Protein 2I4R (pdb70)

Foldseek 3Di:
DEEEEEEACVVCVVCVVPDDRYQHDDDLVSLQVVLVVLVVDDHYQEYEAPVNLVSYDVVSSCVCVPCVGRNYYHDD/DAEEEEEEAPVVCVVVCVPNPRYQHDDDLVSLQVVLVVVVVDDHYQEYEALPNLVSYDPVSNVVCVVVPPNNYYHDD

Nearest PDB structures (foldseek):
  2i4r-assembly1_B  TM=9.986E-01  e=1.005E-12  Archaeoglobus fulgidus
  8gxx-assembly1_H  TM=7.216E-01  e=2.179E-03  Thermus thermophilus HB8
  5knb-assembly1_H  TM=7.539E-01  e=7.221E-03  Enterococcus hirae ATCC 9790
  5y5y-assembly1_H  TM=6.756E-01  e=2.922E-02  Thermus thermophilus HB8
  7vai-assembly1_H  TM=6.807E-01  e=9.681E-02  Thermus thermophilus HB8

B-factor: mean 73.06, std 13.47, range [42.85, 99.0]

InterPro domains:
  IPR008218 ATPase, V1 complex, subunit F [PF01990] (5-93)
  IPR022944 ATPase, V1 complex, subunit F, bacterial/archaeal [MF_00312] (2-100)
  IPR036906 ATPase, V1 complex, subunit F superfamily [G3DSA:3.40.50.10580] (1-94)
  IPR036906 ATPase, V1 complex, subunit F superfamily [SSF159468] (4-100)

Structure (mmCIF, N/CA/C/O backbone):
data_2I4R
#
_entry.id   2I4R
#
_cell.length_a   47.398
_cell.length_b   77.827
_cell.length_c   117.786
_cell.angle_alpha   90.00
_cell.angle_beta   90.00
_cell.angle_gamma   90.00
#
_symmetry.space_group_name_H-M   'I 2 2 2'
#
loop_
_entity.id
_entity.type
_entity.pdbx_description
1 polymer 'V-type ATP synthase subunit F'
2 water water
#
loop_
_atom_site.group_PDB
_atom_site.id
_atom_site.type_symbol
_atom_site.label_atom_id
_atom_site.label_alt_id
_atom_site.label_comp_id
_atom_site.label_asym_id
_atom_site.l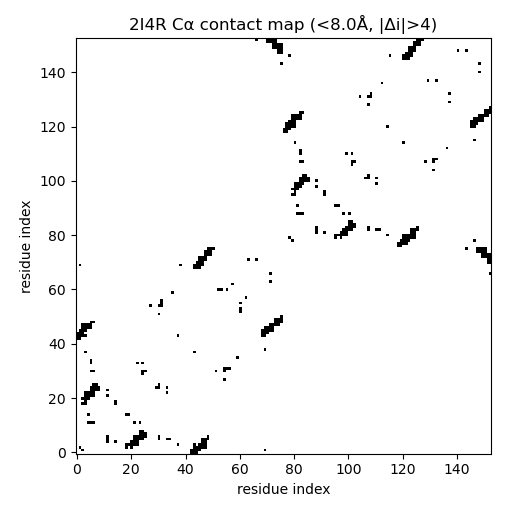abel_entity_id
_atom_site.label_seq_id
_atom_site.pdbx_PDB_ins_code
_atom_site.Cartn_x
_atom_site.Cartn_y
_atom_site.Cartn_z
_atom_site.occupancy
_atom_site.B_iso_or_equiv
_atom_site.auth_seq_id
_atom_site.auth_comp_id
_atom_site.auth_asym_id
_atom_site.auth_atom_id
_atom_site.pdbx_PDB_model_num
ATOM 1 N N . SER A 1 9 ? -16.292 65.620 59.142 1.00 71.77 -2 SER A N 1
ATOM 2 C CA . SER A 1 9 ? -15.650 66.724 59.924 1.00 71.41 -2 SER A CA 1
ATOM 3 C C . SER A 1 9 ? -14.863 66.207 61.121 1.00 70.56 -2 SER A C 1
ATOM 4 O O . SER A 1 9 ? -15.407 65.569 62.025 1.00 69.60 -2 SER A O 1
ATOM 7 N N . HIS A 1 10 ? -13.571 66.494 61.114 1.00 70.51 -1 HIS A N 1
ATOM 8 C CA . HIS A 1 10 ? -12.697 66.065 62.185 1.00 70.68 -1 HIS A CA 1
ATOM 9 C C . HIS A 1 10 ? -11.977 67.274 62.731 1.00 70.53 -1 HIS A C 1
ATOM 10 O O . HIS A 1 10 ? -10.821 67.535 62.397 1.00 70.97 -1 HIS A O 1
ATOM 25 N N . LEU A 1 12 ? -10.304 69.835 65.502 1.00 63.71 4 LEU A N 1
ATOM 26 C CA . LEU A 1 12 ? -9.280 69.693 66.527 1.00 59.77 4 LEU A CA 1
ATOM 27 C C . LEU A 1 12 ? -9.811 70.525 67.679 1.00 58.05 4 LEU A C 1
ATOM 28 O O . LEU A 1 12 ? -10.192 71.687 67.502 1.00 56.80 4 LEU A O 1
ATOM 33 N N . ALA A 1 13 ? -9.883 69.915 68.852 1.00 56.50 5 ALA A N 1
ATOM 34 C CA . ALA A 1 13 ? -10.358 70.625 70.019 1.00 55.49 5 ALA A CA 1
ATOM 35 C C . ALA A 1 13 ? -9.218 70.574 71.016 1.00 54.87 5 ALA A C 1
ATOM 36 O O . ALA A 1 13 ? -8.424 69.631 71.012 1.00 54.00 5 ALA A O 1
ATOM 38 N N . VAL A 1 14 ? -9.107 71.606 71.840 1.00 55.05 6 VAL A N 1
ATOM 39 C CA . VAL A 1 14 ? -8.061 71.638 72.850 1.00 55.11 6 VAL A CA 1
ATOM 40 C C . VAL A 1 14 ? -8.723 71.921 74.184 1.00 55.90 6 VAL A C 1
ATOM 41 O O . VAL A 1 14 ? -9.632 72.744 74.275 1.00 56.19 6 VAL A O 1
ATOM 45 N N . VAL A 1 15 ? -8.261 71.218 75.209 1.00 58.17 7 VAL A N 1
ATOM 46 C CA . VAL A 1 15 ? -8.801 71.331 76.551 1.00 60.04 7 VAL A CA 1
ATOM 47 C C . VAL A 1 15 ? -7.696 71.757 77.493 1.00 61.54 7 VAL A C 1
ATOM 48 O O . VAL A 1 15 ? -6.649 71.114 77.545 1.00 63.92 7 VAL A O 1
ATOM 52 N N . GLY A 1 16 ? -7.919 72.835 78.237 1.00 63.07 8 GLY A N 1
ATOM 53 C CA . GLY A 1 16 ? -6.905 73.281 79.175 1.00 64.35 8 GLY A CA 1
ATOM 54 C C . GLY A 1 16 ? -7.141 74.674 79.704 1.00 65.84 8 GLY A C 1
ATOM 55 O O . GLY A 1 16 ? -8.047 75.368 79.247 1.00 64.82 8 GLY A O 1
ATOM 56 N N . ASP A 1 17 ? -6.324 75.072 80.675 1.00 68.25 9 ASP A N 1
ATOM 57 C CA . ASP A 1 17 ? -6.404 76.399 81.283 1.00 71.12 9 ASP A CA 1
ATOM 58 C C . ASP A 1 17 ? -6.040 77.432 80.222 1.00 70.91 9 ASP A C 1
ATOM 59 O O . ASP A 1 17 ? -5.293 77.130 79.295 1.00 70.22 9 ASP A O 1
ATOM 64 N N . PRO A 1 18 ? -6.546 78.670 80.359 1.00 71.96 10 PRO A N 1
ATOM 65 C CA . PRO A 1 18 ? -6.299 79.775 79.417 1.00 71.75 10 PRO A CA 1
ATOM 66 C C . PRO A 1 18 ? -4.839 80.012 79.015 1.00 70.56 10 PRO A C 1
ATOM 67 O O . PRO A 1 18 ? -4.565 80.470 77.906 1.00 68.60 10 PRO A O 1
ATOM 71 N N . ASP A 1 19 ? -3.911 79.705 79.913 1.00 70.45 11 ASP A N 1
ATOM 72 C CA . ASP A 1 19 ? -2.498 79.884 79.615 1.00 70.69 11 ASP A CA 1
ATOM 73 C C . ASP A 1 19 ? -2.047 78.807 78.648 1.00 69.25 11 ASP A C 1
ATOM 74 O O . ASP A 1 19 ? -1.265 79.066 77.735 1.00 69.26 11 ASP A O 1
ATOM 79 N N . PHE A 1 20 ? -2.543 77.591 78.853 1.00 67.02 12 PHE A N 1
ATOM 80 C CA . PHE A 1 20 ? -2.204 76.478 77.979 1.00 63.67 12 PHE A CA 1
ATOM 81 C C . PHE A 1 20 ? -2.885 76.607 76.626 1.00 62.39 12 PHE A C 1
ATOM 82 O O . PHE A 1 20 ? -2.312 76.264 75.601 1.00 63.16 12 PHE A O 1
ATOM 90 N N . THR A 1 21 ? -4.105 77.122 76.629 1.00 60.89 13 THR A N 1
ATOM 91 C CA . THR A 1 21 ? -4.873 77.244 75.408 1.00 60.72 13 THR A CA 1
ATOM 92 C C . THR A 1 21 ? -4.677 78.524 74.611 1.00 60.75 13 THR A C 1
ATOM 93 O O . THR A 1 21 ? -5.293 78.688 73.554 1.00 62.57 13 THR A O 1
ATOM 97 N N . ILE A 1 22 ? -3.820 79.422 75.089 1.00 60.69 14 ILE A N 1
ATOM 98 C CA . ILE A 1 22 ? -3.595 80.693 74.389 1.00 59.91 14 ILE A CA 1
ATOM 99 C C . ILE A 1 22 ? -2.728 80.562 73.135 1.00 58.59 14 ILE A C 1
ATOM 100 O O . ILE A 1 22 ? -3.018 81.176 72.113 1.00 56.46 14 ILE A O 1
ATOM 105 N N . GLY A 1 23 ? -1.664 79.765 73.215 1.00 59.46 15 GLY A N 1
ATOM 106 C CA . GLY A 1 23 ? -0.796 79.580 72.065 1.00 59.29 15 GLY A CA 1
ATOM 107 C C . GLY A 1 23 ? -1.525 78.915 70.907 1.00 60.26 15 GLY A C 1
ATOM 108 O O . GLY A 1 23 ? -1.088 79.004 69.754 1.00 59.55 15 GLY A O 1
ATOM 109 N N . PHE A 1 24 ? -2.638 78.251 71.218 1.00 59.53 16 PHE A N 1
ATOM 110 C CA . PHE A 1 24 ? -3.433 77.557 70.215 1.00 59.59 16 PHE A CA 1
ATOM 111 C C . PHE A 1 24 ? -4.410 78.496 69.537 1.00 60.22 16 PHE A C 1
ATOM 112 O O . PHE A 1 24 ? -4.626 78.419 68.327 1.00 58.69 16 PHE A O 1
ATOM 128 N N . LEU A 1 26 ? -3.999 81.679 69.269 1.00 57.78 18 LEU A N 1
ATOM 129 C CA . LEU A 1 26 ? -3.205 82.606 68.486 1.00 57.29 18 LEU A CA 1
ATOM 130 C C . LEU A 1 26 ? -2.803 81.952 67.183 1.00 56.31 18 LEU A C 1
ATOM 131 O O . LEU A 1 26 ? -2.619 82.634 66.170 1.00 56.00 18 LEU A O 1
ATOM 136 N N . ALA A 1 27 ? -2.685 80.626 67.209 1.00 55.55 19 ALA A N 1
ATOM 137 C CA . ALA A 1 27 ? -2.312 79.877 66.012 1.00 55.44 19 ALA A CA 1
ATOM 138 C C . ALA A 1 27 ? -3.518 79.504 65.155 1.00 54.92 19 ALA A C 1
ATOM 139 O O . ALA A 1 27 ? -3.410 78.661 64.273 1.00 53.08 19 ALA A O 1
ATOM 141 N N . GLY A 1 28 ? -4.665 80.121 65.431 1.00 55.71 20 GLY A N 1
ATOM 142 C CA . GLY A 1 28 ? -5.860 79.858 64.646 1.00 56.10 20 GLY A CA 1
ATOM 143 C C . GLY A 1 28 ? -6.880 78.882 65.205 1.00 56.96 20 GLY A C 1
ATOM 144 O O . GLY A 1 28 ? -8.059 78.937 64.842 1.00 57.19 20 GLY A O 1
ATOM 145 N N . ILE A 1 29 ? -6.443 77.984 66.081 1.00 57.56 21 ILE A N 1
ATOM 146 C CA . ILE A 1 29 ? -7.350 76.999 66.666 1.00 58.49 21 ILE A CA 1
ATOM 147 C C . ILE A 1 29 ? -8.424 77.703 67.499 1.00 59.55 21 ILE A C 1
ATOM 148 O O . ILE A 1 29 ? -8.113 78.519 68.368 1.00 61.88 21 ILE A O 1
ATOM 153 N N . SER A 1 30 ? -9.689 77.398 67.236 1.00 58.45 22 SER A N 1
ATOM 154 C CA . SER A 1 30 ? -10.754 78.071 67.961 1.00 58.58 22 SER A CA 1
ATOM 155 C C . SER A 1 30 ? -11.784 77.162 68.574 1.00 58.73 22 SER A C 1
ATOM 156 O O . SER A 1 30 ? -12.900 77.585 68.846 1.00 57.96 22 SER A O 1
ATOM 159 N N . ASP A 1 31 ? -11.407 75.911 68.785 1.00 60.70 23 ASP A N 1
ATOM 160 C CA . ASP A 1 31 ? -12.304 74.946 69.393 1.00 62.50 23 ASP A CA 1
ATOM 161 C C . ASP A 1 31 ? -11.719 74.625 70.754 1.00 63.33 23 ASP A C 1
ATOM 162 O O . ASP A 1 31 ? -11.324 73.486 71.034 1.00 63.10 23 ASP A O 1
ATOM 167 N N . ILE A 1 32 ? -11.663 75.648 71.599 1.00 65.07 24 ILE A N 1
ATOM 168 C CA . ILE A 1 32 ? -11.090 75.510 72.933 1.00 65.79 24 ILE A CA 1
ATOM 169 C C . ILE A 1 32 ? -12.094 75.302 74.056 1.00 66.70 24 ILE A C 1
ATOM 170 O O . ILE A 1 32 ? -13.203 75.841 74.032 1.00 69.33 24 ILE A O 1
ATOM 175 N N . TYR A 1 33 ? -11.691 74.497 75.031 1.00 65.62 25 TYR A N 1
ATOM 176 C CA . TYR A 1 33 ? -12.497 74.226 76.205 1.00 64.93 25 TYR A CA 1
ATOM 177 C C . TYR A 1 33 ? -11.639 74.752 77.336 1.00 66.16 25 TYR A C 1
ATOM 178 O O . TYR A 1 33 ? -10.712 74.063 77.763 1.00 64.22 25 TYR A O 1
ATOM 187 N N . GLU A 1 34 ? -11.923 75.975 77.797 1.00 69.79 26 GLU A N 1
ATOM 188 C CA . GLU A 1 34 ? -11.156 76.587 78.890 1.00 72.57 26 GLU A CA 1
ATOM 189 C C . GLU A 1 34 ? -11.589 76.005 80.215 1.00 72.52 26 GLU A C 1
ATOM 190 O O . GLU A 1 34 ? -12.671 76.288 80.720 1.00 71.81 26 GLU A O 1
ATOM 196 N N . VAL A 1 35 ? -10.713 75.186 80.774 1.00 73.82 27 VAL A N 1
ATOM 197 C CA . VAL A 1 35 ? -10.997 74.506 82.013 1.00 76.34 27 VAL A CA 1
ATOM 198 C C . VAL A 1 35 ? -9.945 74.774 83.080 1.00 77.57 27 VAL A C 1
ATOM 199 O O . VAL A 1 35 ? -8.776 74.989 82.782 1.00 78.29 27 VAL A O 1
ATOM 203 N N . THR A 1 36 ? -10.378 74.752 84.332 1.00 79.21 28 THR A N 1
ATOM 204 C CA . THR A 1 36 ? -9.490 74.992 85.449 1.00 80.60 28 THR A CA 1
ATOM 205 C C . THR A 1 36 ? -9.772 73.966 86.546 1.00 81.70 28 THR A C 1
ATOM 206 O O . THR A 1 36 ? -8.937 73.102 86.840 1.00 81.19 28 THR A O 1
ATOM 210 N N . SER A 1 37 ? -10.964 74.053 87.128 1.00 81.94 29 SER A N 1
ATOM 211 C CA . SER A 1 37 ? -11.347 73.157 88.204 1.00 81.90 29 SER A CA 1
ATOM 212 C C . SER A 1 37 ? -11.594 71.722 87.772 1.00 82.07 29 SER A C 1
ATOM 213 O O . SER A 1 37 ? -12.305 71.458 86.804 1.00 81.19 29 SER A O 1
ATOM 216 N N . ASP A 1 38 ? -10.982 70.812 88.524 1.00 82.49 30 ASP A N 1
ATOM 217 C CA . ASP A 1 38 ? -11.069 69.366 88.350 1.00 82.35 30 ASP A CA 1
ATOM 218 C C . ASP A 1 38 ? -12.446 68.933 87.808 1.00 81.06 30 ASP A C 1
ATOM 219 O O . ASP A 1 38 ? -12.572 68.008 87.008 1.00 79.69 30 ASP A O 1
ATOM 224 N N . GLU A 1 39 ? -13.478 69.618 88.273 1.00 81.16 31 GLU A N 1
ATOM 225 C CA . GLU A 1 39 ? -14.852 69.353 87.877 1.00 80.42 31 GLU A CA 1
ATOM 226 C C . GLU A 1 39 ? -15.086 69.702 86.402 1.00 78.56 31 GLU A C 1
ATOM 227 O O . GLU A 1 39 ? -15.530 68.863 85.618 1.00 78.49 31 GLU A O 1
ATOM 233 N N . GLU A 1 40 ? -14.784 70.943 86.032 1.00 76.47 32 GLU A N 1
ATOM 234 C CA . GLU A 1 40 ? -14.963 71.410 84.658 1.00 74.26 32 GLU A CA 1
ATOM 235 C C . GLU A 1 40 ? -14.199 70.556 83.648 1.00 72.23 32 GLU A C 1
ATOM 236 O O . GLU A 1 40 ? -14.586 70.450 82.490 1.00 71.95 32 GLU A O 1
ATOM 242 N N . ILE A 1 41 ? -13.090 69.978 84.089 1.00 69.71 33 ILE A N 1
ATOM 243 C CA . ILE A 1 41 ? -12.266 69.140 83.234 1.00 66.66 33 ILE A CA 1
ATOM 244 C C . ILE A 1 41 ? -13.078 67.953 82.743 1.00 67.84 33 ILE A C 1
ATOM 245 O O . ILE A 1 41 ? -13.237 67.745 81.534 1.00 67.93 33 ILE A O 1
ATOM 250 N N . VAL A 1 42 ? -13.597 67.184 83.694 1.00 67.65 34 VAL A N 1
ATOM 251 C CA . VAL A 1 42 ? -14.379 66.007 83.379 1.00 66.18 34 VAL A CA 1
ATOM 252 C C . VAL A 1 42 ? -15.581 66.362 82.517 1.00 65.26 34 VAL A C 1
ATOM 253 O O . VAL A 1 42 ? -15.935 65.609 81.620 1.00 66.62 34 VAL A O 1
ATOM 257 N N . LYS A 1 43 ? -16.214 67.499 82.759 1.00 63.47 35 LYS A N 1
ATOM 258 C CA . LYS A 1 43 ? -17.353 67.837 81.922 1.00 64.03 35 LYS A CA 1
ATOM 259 C C . LYS A 1 43 ? -16.887 68.047 80.481 1.00 63.59 35 LYS A C 1
ATOM 260 O O . LYS A 1 43 ? -17.423 67.449 79.550 1.00 63.39 35 LYS A O 1
ATOM 266 N N . ALA A 1 44 ? -15.875 68.892 80.307 1.00 64.22 36 ALA A N 1
ATOM 267 C CA . ALA A 1 44 ? -15.318 69.192 78.992 1.00 62.83 36 ALA A CA 1
ATOM 268 C C . ALA A 1 44 ? -15.063 67.915 78.225 1.00 61.89 36 ALA A C 1
ATOM 269 O O . ALA A 1 44 ? -15.540 67.750 77.105 1.00 63.53 36 ALA A O 1
ATOM 271 N N . VAL A 1 45 ? -14.307 67.007 78.826 1.00 60.42 37 VAL A N 1
ATOM 272 C CA . VAL A 1 45 ? -14.011 65.751 78.167 1.00 61.02 37 VAL A CA 1
ATOM 273 C C . VAL A 1 45 ? -15.302 65.010 77.801 1.00 63.03 37 VAL A C 1
ATOM 274 O O . VAL A 1 45 ? -15.389 64.363 76.756 1.00 62.87 37 VAL A O 1
ATOM 278 N N . GLU A 1 46 ? -16.312 65.112 78.657 1.00 64.35 38 GLU A N 1
ATOM 279 C CA . GLU A 1 46 ? -17.569 64.454 78.382 1.00 66.07 38 GLU A CA 1
ATOM 280 C C . GLU A 1 46 ? -18.252 65.130 77.210 1.00 67.42 38 GLU A C 1
ATOM 281 O O . GLU A 1 46 ? -18.758 64.452 76.311 1.00 70.22 38 GLU A O 1
ATOM 287 N N . ASP A 1 47 ? -18.264 66.462 77.205 1.00 67.27 39 ASP A N 1
ATOM 288 C CA . ASP A 1 47 ? -18.912 67.197 76.119 1.00 67.16 39 ASP A CA 1
ATOM 289 C C . ASP A 1 47 ? -18.257 66.869 74.799 1.00 65.37 39 ASP A C 1
ATOM 290 O O . ASP A 1 47 ? -18.926 66.538 73.824 1.00 64.73 39 ASP A O 1
ATOM 295 N N . VAL A 1 48 ? -16.938 66.954 74.771 1.00 64.20 40 VAL A N 1
ATOM 296 C CA . VAL A 1 48 ? -16.211 66.680 73.547 1.00 64.32 40 VAL A CA 1
ATOM 297 C C . VAL A 1 48 ? -16.447 65.251 73.047 1.00 64.17 40 VAL A C 1
ATOM 298 O O . VAL A 1 48 ? -16.445 65.002 71.842 1.00 65.47 40 VAL A O 1
ATOM 302 N N . LEU A 1 49 ? -16.658 64.315 73.967 1.00 63.53 41 LEU A N 1
ATOM 303 C CA . LEU A 1 49 ? -16.911 62.929 73.583 1.00 62.08 41 LEU A CA 1
ATOM 304 C C . LEU A 1 49 ? -18.357 62.776 73.162 1.00 61.88 41 LEU A C 1
ATOM 305 O O . LEU A 1 49 ? -18.742 61.763 72.588 1.00 62.04 41 LEU A O 1
ATOM 310 N N . LYS A 1 50 ? -19.156 63.793 73.453 1.00 62.33 42 LYS A N 1
ATOM 311 C CA . LYS A 1 50 ? -20.570 63.767 73.118 1.00 62.59 42 LYS A CA 1
ATOM 312 C C . LYS A 1 50 ? -20.824 64.347 71.731 1.00 62.63 42 LYS A C 1
ATOM 313 O O . LYS A 1 50 ? -21.899 64.158 71.165 1.00 62.89 42 LYS A O 1
ATOM 319 N N . ARG A 1 51 ? -19.831 65.052 71.193 1.00 62.93 43 ARG A N 1
ATOM 320 C CA . ARG A 1 51 ? -19.936 65.670 69.870 1.00 63.80 43 ARG A CA 1
ATOM 321 C C . ARG A 1 51 ? -19.717 64.633 68.772 1.00 65.13 43 ARG A C 1
ATOM 322 O O . ARG A 1 51 ? -19.313 63.500 69.059 1.00 66.43 43 ARG A O 1
ATOM 330 N N . ASP A 1 52 ? -19.978 65.021 67.522 1.00 65.11 44 ASP A N 1
ATOM 331 C CA . ASP A 1 52 ? -19.831 64.108 66.387 1.00 65.08 44 ASP A CA 1
ATOM 332 C C . ASP A 1 52 ? -18.889 64.649 65.319 1.00 63.21 44 ASP A C 1
ATOM 333 O O . ASP A 1 52 ? -18.673 64.003 64.297 1.00 62.68 44 ASP A O 1
ATOM 338 N N . ASP A 1 53 ? -18.334 65.831 65.556 1.00 61.34 45 ASP A N 1
ATOM 339 C CA . ASP A 1 53 ? -17.443 66.467 64.589 1.00 60.00 45 ASP A CA 1
ATOM 340 C C . ASP A 1 53 ? -16.049 66.750 65.133 1.00 58.92 45 ASP A C 1
ATOM 341 O O . ASP A 1 53 ? -15.390 67.700 64.692 1.00 58.52 45 ASP A O 1
ATOM 346 N N . VAL A 1 54 ? -15.603 65.946 66.093 1.00 57.52 46 VAL A N 1
ATOM 347 C CA . VAL A 1 54 ? -14.288 66.146 66.674 1.00 57.16 46 VAL A CA 1
ATOM 348 C C . VAL A 1 54 ? -13.409 64.950 66.352 1.00 56.46 46 VAL A C 1
ATOM 349 O O . VAL A 1 54 ? -13.672 63.843 66.800 1.00 56.60 46 VAL A O 1
ATOM 353 N N . GLY A 1 55 ? -12.368 65.181 65.559 1.00 56.76 47 GLY A N 1
ATOM 354 C CA . GLY A 1 55 ? -11.474 64.107 65.189 1.00 56.06 47 GLY A CA 1
ATOM 355 C C . GLY A 1 55 ? -10.246 64.013 66.074 1.00 57.01 47 GLY A C 1
ATOM 356 O O . GLY A 1 55 ? -9.596 62.970 66.130 1.00 57.11 47 GLY A O 1
ATOM 357 N N . VAL A 1 56 ? -9.915 65.096 66.767 1.00 56.97 48 VAL A N 1
ATOM 358 C CA . VAL A 1 56 ? -8.742 65.092 67.632 1.00 58.43 48 VAL A CA 1
ATOM 359 C C . VAL A 1 56 ? -8.868 66.144 68.735 1.00 60.89 48 VAL A C 1
ATOM 360 O O . VAL A 1 56 ? -9.392 67.248 68.516 1.00 61.88 48 VAL A O 1
ATOM 364 N N . VAL A 1 57 ? -8.389 65.791 69.924 1.00 61.79 49 VAL A N 1
ATOM 365 C CA . VAL A 1 57 ? -8.433 66.696 71.058 1.00 62.40 49 VAL A CA 1
ATOM 366 C C . VAL A 1 57 ? -7.090 66.719 71.778 1.00 61.20 49 VAL A C 1
ATOM 367 O O . VAL A 1 57 ? -6.578 65.682 72.186 1.00 58.04 49 VAL A O 1
ATOM 371 N N . ILE A 1 58 ? -6.520 67.915 71.897 1.00 62.93 50 ILE A N 1
ATOM 372 C CA . ILE A 1 58 ? -5.245 68.115 72.582 1.00 65.58 50 ILE A CA 1
ATOM 373 C C . ILE A 1 58 ? -5.555 68.401 74.046 1.00 67.38 50 ILE A C 1
ATOM 374 O O . ILE A 1 58 ? -6.482 69.141 74.363 1.00 66.71 50 ILE A O 1
ATOM 387 N N . LYS A 1 60 ? -3.534 68.172 78.283 1.00 76.76 52 LYS A N 1
ATOM 388 C CA . LYS A 1 60 ? -2.382 67.800 79.102 1.00 77.66 52 LYS A CA 1
ATOM 389 C C . LYS A 1 60 ? -2.470 66.366 79.634 1.00 77.93 52 LYS A C 1
ATOM 390 O O . LYS A 1 60 ? -3.556 65.826 79.848 1.00 77.35 52 LYS A O 1
ATOM 396 N N . GLN A 1 61 ? -1.307 65.759 79.844 1.00 78.43 53 GLN A N 1
ATOM 397 C CA . GLN A 1 61 ? -1.213 64.393 80.338 1.00 79.67 53 GLN A CA 1
ATOM 398 C C . GLN A 1 61 ? -1.850 64.281 81.726 1.00 80.55 53 GLN A C 1
ATOM 399 O O . GLN A 1 61 ? -2.557 63.321 82.039 1.00 79.60 53 GLN A O 1
ATOM 405 N N . GLU A 1 62 ? -1.601 65.295 82.543 1.00 82.37 54 GLU A N 1
ATOM 406 C CA . GLU A 1 62 ? -2.097 65.354 83.912 1.00 83.49 54 GLU A CA 1
ATOM 407 C C . GLU A 1 62 ? -3.611 65.431 84.070 1.00 82.67 54 GLU A C 1
ATOM 408 O O . GLU A 1 62 ? -4.089 65.658 85.180 1.00 84.03 54 GLU A O 1
ATOM 414 N N . TYR A 1 63 ? -4.371 65.259 82.993 1.00 80.97 55 TYR A N 1
ATOM 415 C CA . TYR A 1 63 ? -5.826 65.330 83.120 1.00 80.20 55 TYR A CA 1
ATOM 416 C C . TYR A 1 63 ? -6.562 63.999 83.160 1.00 80.30 55 TYR A C 1
ATOM 417 O O . TYR A 1 63 ? -7.747 63.968 83.478 1.00 80.04 55 TYR A O 1
ATOM 426 N N . LEU A 1 64 ? -5.870 62.905 82.853 1.00 80.86 56 LEU A N 1
ATOM 427 C CA . LEU A 1 64 ? -6.500 61.587 82.847 1.00 81.68 56 LEU A CA 1
ATOM 428 C C . LEU A 1 64 ? -6.875 61.100 84.246 1.00 82.68 56 LEU A C 1
ATOM 429 O O . LEU A 1 64 ? -8.001 60.661 84.475 1.00 82.94 56 LEU A O 1
ATOM 431 N N . LYS A 1 65 ? -5.932 61.182 85.179 1.00 83.65 57 LYS A N 1
ATOM 432 C CA . LYS A 1 65 ? -6.162 60.749 86.558 1.00 82.88 57 LYS A CA 1
ATOM 433 C C . LYS A 1 65 ? -7.408 61.425 87.128 1.00 80.91 57 LYS A C 1
ATOM 434 O O . LYS A 1 65 ? -8.111 60.858 87.967 1.00 80.81 57 LYS A O 1
ATOM 440 N N . LYS A 1 66 ? -7.670 62.642 86.670 1.00 78.18 58 LYS A N 1
ATOM 441 C CA . LYS A 1 66 ? -8.815 63.404 87.145 1.00 76.83 58 LYS A CA 1
ATOM 442 C C . LYS A 1 66 ? -10.136 62.887 86.597 1.00 76.33 58 LYS A C 1
ATOM 443 O O . LYS A 1 66 ? -11.201 63.424 86.922 1.00 74.52 58 LYS A O 1
ATOM 449 N N . LEU A 1 67 ? -10.064 61.843 85.777 1.00 77.32 59 LEU A N 1
ATOM 450 C CA . LEU A 1 67 ? -11.254 61.2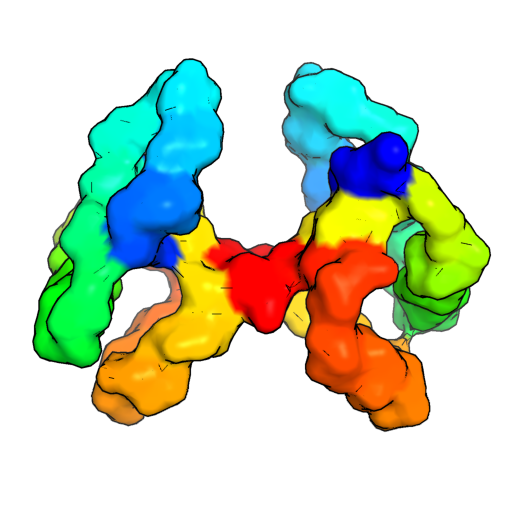71 85.149 1.00 79.60 59 LEU A CA 1
ATOM 451 C C . LEU A 1 67 ? -11.791 59.961 85.742 1.00 81.52 59 LEU A C 1
ATOM 452 O O . LEU A 1 67 ? -11.032 59.052 86.097 1.00 81.99 59 LEU A O 1
ATOM 457 N N . PRO A 1 68 ? -13.122 59.861 85.872 1.00 84.86 60 PRO A N 1
ATOM 458 C CA . PRO A 1 68 ? -13.735 58.648 86.416 1.00 86.08 60 PRO A CA 1
ATOM 459 C C . PRO A 1 68 ? -13.328 57.485 85.516 1.00 88.49 60 PRO A C 1
ATOM 460 O O . PRO A 1 68 ? -13.535 57.542 84.307 1.00 89.82 60 PRO A O 1
ATOM 464 N N . PRO A 1 69 ? -12.749 56.416 86.092 1.00 92.29 61 PRO A N 1
ATOM 465 C CA . PRO A 1 69 ? -12.300 55.235 85.335 1.00 92.25 61 PRO A CA 1
ATOM 466 C C . PRO A 1 69 ? -13.239 54.766 84.220 1.00 91.92 61 PRO A C 1
ATOM 467 O O . PRO A 1 69 ? -12.814 54.084 83.286 1.00 91.24 61 PRO A O 1
ATOM 471 N N . VAL A 1 70 ? -14.513 55.124 84.326 1.00 92.82 62 VAL A N 1
ATOM 472 C CA . VAL A 1 70 ? -15.490 54.756 83.307 1.00 94.49 62 VAL A CA 1
ATOM 473 C C . VAL A 1 70 ? -15.155 55.557 82.051 1.00 93.18 62 VAL A C 1
ATOM 474 O O . VAL A 1 70 ? -15.148 55.033 80.932 1.00 92.85 62 VAL A O 1
ATOM 478 N N . LEU A 1 71 ? -14.879 56.839 82.279 1.00 92.41 63 LEU A N 1
ATOM 479 C CA . LEU A 1 71 ? -14.545 57.804 81.242 1.00 91.77 63 LEU A CA 1
ATOM 480 C C . LEU A 1 71 ? -13.109 57.609 80.796 1.00 91.80 63 LEU A C 1
ATOM 481 O O . LEU A 1 71 ? -12.803 57.662 79.606 1.00 92.36 63 LEU A O 1
ATOM 486 N N . ARG A 1 72 ? -12.229 57.400 81.767 1.00 92.60 64 ARG A N 1
ATOM 487 C CA . ARG A 1 72 ? -10.818 57.189 81.497 1.00 93.90 64 ARG A CA 1
ATOM 488 C C . ARG A 1 72 ? -10.667 55.979 80.590 1.00 94.35 64 ARG A C 1
ATOM 489 O O . ARG A 1 72 ? -9.712 55.872 79.822 1.00 93.97 64 ARG A O 1
ATOM 497 N N . ARG A 1 73 ? -11.622 55.062 80.697 1.00 96.04 65 ARG A N 1
ATOM 498 C CA . ARG A 1 73 ? -11.614 53.851 79.892 1.00 97.47 65 ARG A CA 1
ATOM 499 C C . ARG A 1 73 ? -12.745 53.907 78.875 1.00 98.16 65 ARG A C 1
ATOM 500 O O . ARG A 1 73 ? -13.217 52.878 78.398 1.00 99.00 65 ARG A O 1
ATOM 502 N N . GLU A 1 74 ? -13.198 55.119 78.574 1.00 98.32 66 GLU A N 1
ATOM 503 C CA . GLU A 1 74 ? -14.249 55.324 77.586 1.00 97.53 66 GLU A CA 1
ATOM 504 C C . GLU A 1 74 ? -13.447 55.693 76.356 1.00 97.05 66 GLU A C 1
ATOM 505 O O . GLU A 1 74 ? -13.802 55.353 75.233 1.00 96.82 66 GLU A O 1
ATOM 507 N N . ILE A 1 75 ? -12.345 56.395 76.600 1.00 97.22 67 ILE A N 1
ATOM 508 C CA . ILE A 1 75 ? -11.435 56.798 75.542 1.00 97.51 67 ILE A CA 1
ATOM 509 C C . ILE A 1 75 ? -10.515 55.592 75.399 1.00 98.71 67 ILE A C 1
ATOM 510 O O . ILE A 1 75 ? -9.433 55.659 74.806 1.00 97.47 67 ILE A O 1
ATOM 515 N N . ASP A 1 76 ? -10.977 54.492 75.996 1.00 99.00 68 ASP A N 1
ATOM 516 C CA . ASP A 1 76 ? -10.308 53.189 75.961 1.00 99.00 68 ASP A CA 1
ATOM 517 C C . ASP A 1 76 ? -10.202 52.925 74.461 1.00 98.85 68 ASP A C 1
ATOM 518 O O . ASP A 1 76 ? -9.121 52.692 73.920 1.00 97.64 68 ASP A O 1
ATOM 523 N N . GLU A 1 77 ? -11.354 52.970 73.804 1.00 98.77 69 GLU A N 1
ATOM 524 C CA . GLU A 1 77 ? -11.395 52.795 72.367 1.00 99.00 69 GLU A CA 1
ATOM 525 C C . GLU A 1 77 ? -10.575 53.882 71.657 1.00 99.00 69 GLU A C 1
ATOM 526 O O . GLU A 1 77 ? -9.709 53.575 70.832 1.00 99.00 69 GLU A O 1
ATOM 528 N N . LYS A 1 78 ? -10.834 55.144 72.005 1.00 99.00 70 LYS A N 1
ATOM 529 C CA . LYS A 1 78 ? -10.190 56.286 71.347 1.00 98.89 70 LYS A CA 1
ATOM 530 C C . LYS A 1 78 ? -10.381 56.159 69.826 1.00 98.57 70 LYS A C 1
ATOM 531 O O . LYS A 1 78 ? -9.493 56.516 69.046 1.00 98.01 70 LYS A O 1
ATOM 537 N N . VAL A 1 79 ? -11.563 55.686 69.416 1.00 96.78 71 VAL A N 1
ATOM 538 C CA . VAL A 1 79 ? -11.848 55.401 67.981 1.00 95.12 71 VAL A CA 1
ATOM 539 C C . VAL A 1 79 ? -11.842 56.707 67.203 1.00 93.17 71 VAL A C 1
ATOM 540 O O . VAL A 1 79 ? -11.033 56.879 66.284 1.00 92.99 71 VAL A O 1
ATOM 542 N N . GLU A 1 80 ? -12.813 57.562 67.512 1.00 89.51 72 GLU A N 1
ATOM 543 C CA . GLU A 1 80 ? -12.715 58.958 67.116 1.00 86.53 72 GLU A CA 1
ATOM 544 C C . GLU A 1 80 ? -13.571 59.727 68.172 1.00 84.62 72 GLU A C 1
ATOM 545 O O . GLU A 1 80 ? -14.773 59.567 68.224 1.00 84.15 7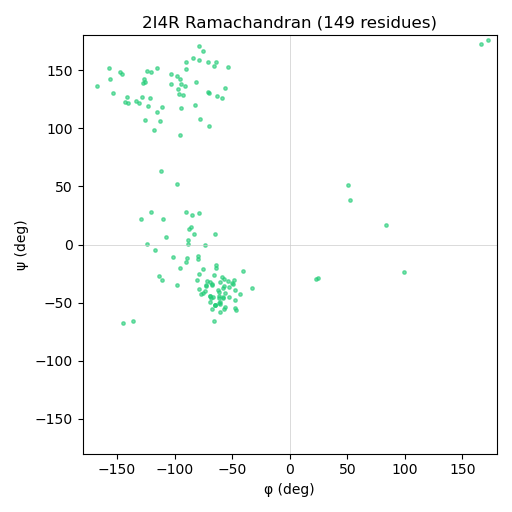2 GLU A O 1
ATOM 547 N N . PRO A 1 81 ? -12.992 60.773 68.727 1.00 83.16 73 PRO A N 1
ATOM 548 C CA . PRO A 1 81 ? -11.676 61.294 68.407 1.00 81.66 73 PRO A CA 1
ATOM 549 C C . PRO A 1 81 ? -10.452 60.567 68.898 1.00 79.94 73 PRO A C 1
ATOM 550 O O . PRO A 1 81 ? -10.567 59.696 69.729 1.00 80.54 73 PRO A O 1
ATOM 554 N N . THR A 1 82 ? -9.302 60.937 68.334 1.00 77.37 74 THR A N 1
ATOM 555 C CA . THR A 1 82 ? -8.038 60.500 68.909 1.00 74.05 74 THR A CA 1
ATOM 556 C C . THR A 1 82 ? -7.598 61.600 69.930 1.00 72.63 74 THR A C 1
ATOM 557 O O . THR A 1 82 ? -7.705 62.804 69.667 1.00 72.07 74 THR 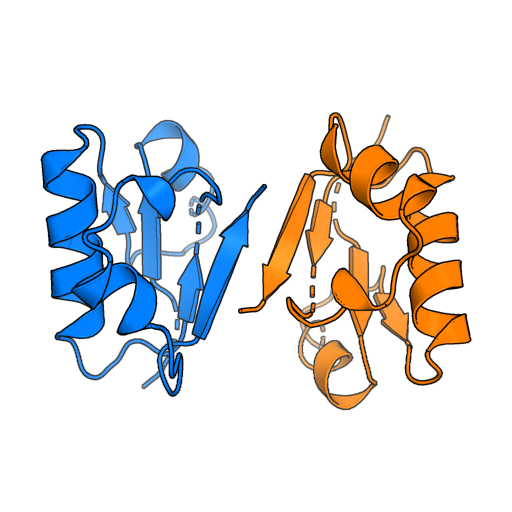A O 1
ATOM 561 N N . PHE A 1 83 ? -7.125 61.159 71.093 1.00 70.70 75 PHE A N 1
ATOM 562 C CA . PHE A 1 83 ? -6.649 62.076 72.117 1.00 69.51 75 PHE A CA 1
ATOM 563 C C . PHE A 1 83 ? -5.134 62.239 72.013 1.00 67.70 75 PHE A C 1
ATOM 564 O O . PHE A 1 83 ? -4.421 61.288 71.693 1.00 67.46 75 PHE A O 1
ATOM 572 N N . VAL A 1 84 ? -4.658 63.461 72.243 1.00 64.35 76 VAL A N 1
ATOM 573 C CA . VAL A 1 84 ? -3.237 63.770 72.165 1.00 61.35 76 VAL A CA 1
ATOM 574 C C . VAL A 1 84 ? -2.828 64.406 73.478 1.00 59.87 76 VAL A C 1
ATOM 575 O O . VAL A 1 84 ? -3.158 65.560 73.733 1.00 59.51 76 VAL A O 1
ATOM 579 N N . SER A 1 85 ? -2.099 63.665 74.308 1.00 59.44 77 SER A N 1
ATOM 580 C CA . SER A 1 85 ? -1.679 64.192 75.605 1.00 58.09 77 SER A CA 1
ATOM 581 C C . SER A 1 85 ? -0.285 64.791 75.631 1.00 56.72 77 SER A C 1
ATOM 582 O O . SER A 1 85 ? 0.692 64.184 75.179 1.00 52.75 77 SER A O 1
ATOM 585 N N . VAL A 1 86 ? -0.225 66.002 76.172 1.00 58.17 78 VAL A N 1
ATOM 586 C CA . VAL A 1 86 ? 1.012 66.757 76.308 1.00 61.96 78 VAL A CA 1
ATOM 587 C C . VAL A 1 86 ? 1.564 66.500 77.705 1.00 64.28 78 VAL A C 1
ATOM 588 O O . VAL A 1 86 ? 0.912 66.839 78.696 1.00 64.87 78 VAL A O 1
ATOM 592 N N . GLY A 1 87 ? 2.758 65.908 77.781 1.00 66.87 79 GLY A N 1
ATOM 593 C CA . GLY A 1 87 ? 3.361 65.607 79.071 1.00 70.82 79 GLY A CA 1
ATOM 594 C C . GLY A 1 87 ? 3.973 66.798 79.799 1.00 74.68 79 GLY A C 1
ATOM 595 O O . GLY A 1 87 ? 4.872 66.587 80.650 1.00 76.75 79 GLY A O 1
ATOM 596 N N . HIS B 1 8 ? 20.146 76.059 73.007 1.00 96.87 -3 HIS B N 1
ATOM 597 C CA . HIS B 1 8 ? 18.827 76.664 73.349 1.00 96.78 -3 HIS B CA 1
ATOM 598 C C . HIS B 1 8 ? 18.011 76.924 72.084 1.00 95.42 -3 HIS B C 1
ATOM 599 O O . HIS B 1 8 ? 18.176 77.953 71.426 1.00 96.50 -3 HIS B O 1
ATOM 606 N N . SER B 1 9 ? 17.142 75.975 71.752 1.00 92.87 -2 SER B N 1
ATOM 607 C CA . SER B 1 9 ? 16.256 76.067 70.594 1.00 88.29 -2 SER B CA 1
ATOM 608 C C . SER B 1 9 ? 15.120 75.121 70.934 1.00 85.54 -2 SER B C 1
ATOM 609 O O . SER B 1 9 ? 15.314 74.153 71.677 1.00 85.22 -2 SER B O 1
ATOM 612 N N . HIS B 1 10 ? 13.936 75.383 70.403 1.00 80.96 -1 HIS B N 1
ATOM 613 C CA . HIS B 1 10 ? 12.819 74.526 70.725 1.00 77.25 -1 HIS B CA 1
ATOM 614 C C . HIS B 1 10 ? 12.084 74.008 69.512 1.00 73.54 -1 HIS B C 1
ATOM 615 O O . HIS B 1 10 ? 10.922 74.319 69.274 1.00 72.44 -1 HIS B O 1
ATOM 630 N N . LEU B 1 12 ? 10.378 71.293 66.926 1.00 60.82 4 LEU B N 1
ATOM 631 C CA . LEU B 1 12 ? 9.332 70.300 67.086 1.00 56.94 4 LEU B CA 1
ATOM 632 C C . LEU B 1 12 ? 9.765 69.104 66.242 1.00 54.45 4 LEU B C 1
ATOM 633 O O . LEU B 1 12 ? 10.031 69.232 65.054 1.00 52.37 4 LEU B O 1
ATOM 638 N N . ALA B 1 13 ? 9.889 67.946 66.868 1.00 53.64 5 ALA B N 1
ATOM 639 C CA . ALA B 1 13 ? 10.301 66.764 66.133 1.00 54.68 5 ALA B CA 1
ATOM 640 C C . ALA B 1 13 ? 9.148 65.789 66.175 1.00 55.97 5 ALA B C 1
ATOM 641 O O . ALA B 1 13 ? 8.343 65.810 67.112 1.00 57.27 5 ALA B O 1
ATOM 643 N N . VAL B 1 14 ? 9.056 64.955 65.148 1.00 56.19 6 VAL B N 1
ATOM 644 C CA . VAL B 1 14 ? 8.007 63.949 65.074 1.00 56.82 6 VAL B CA 1
ATOM 645 C C . VAL B 1 14 ? 8.691 62.621 64.838 1.00 57.84 6 VAL B C 1
ATOM 646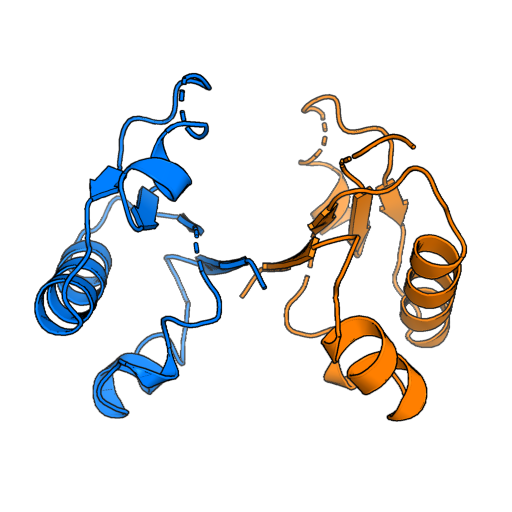 O O . VAL B 1 14 ? 9.692 62.557 64.106 1.00 58.01 6 VAL B O 1
ATOM 650 N N . VAL B 1 15 ? 8.164 61.569 65.462 1.00 58.56 7 VAL B N 1
ATOM 651 C CA . VAL B 1 15 ? 8.740 60.229 65.335 1.00 60.27 7 VAL B CA 1
ATOM 652 C C . VAL B 1 15 ? 7.647 59.224 64.999 1.00 61.02 7 VAL B C 1
ATOM 653 O O . VAL B 1 15 ? 6.684 59.083 65.750 1.00 63.35 7 VAL B O 1
ATOM 657 N N . GLY B 1 16 ? 7.788 58.525 63.881 1.00 62.06 8 GLY B N 1
ATOM 658 C CA . GLY B 1 16 ? 6.779 57.549 63.517 1.00 64.08 8 GLY B CA 1
ATOM 659 C C . GLY B 1 16 ? 6.957 56.961 62.135 1.00 66.78 8 GLY B C 1
ATOM 660 O O . GLY B 1 16 ? 7.855 57.361 61.390 1.00 65.54 8 GLY B O 1
ATOM 661 N N . ASP B 1 17 ? 6.096 56.002 61.795 1.00 70.14 9 ASP B N 1
ATOM 662 C CA . ASP B 1 17 ? 6.139 55.341 60.490 1.00 73.27 9 ASP B CA 1
ATOM 663 C C . ASP B 1 17 ? 5.847 56.358 59.397 1.00 72.98 9 ASP B C 1
ATOM 664 O O . ASP B 1 17 ? 5.214 57.380 59.650 1.00 73.47 9 ASP B O 1
ATOM 669 N N . PRO B 1 18 ? 6.291 56.083 58.162 1.00 73.33 10 PRO B N 1
ATOM 670 C CA . PRO B 1 18 ? 6.080 56.987 57.020 1.00 73.24 10 PRO B CA 1
ATOM 671 C C . PRO B 1 18 ? 4.640 57.497 56.820 1.00 72.21 10 PRO B C 1
ATOM 672 O O . PRO B 1 18 ? 4.439 58.628 56.381 1.00 71.40 10 PRO B O 1
ATOM 676 N N . ASP B 1 19 ? 3.652 56.665 57.136 1.00 70.77 11 ASP B N 1
ATOM 677 C CA . ASP B 1 19 ? 2.248 57.048 57.006 1.00 69.80 11 ASP B CA 1
ATOM 678 C C . ASP B 1 19 ? 1.893 58.108 58.039 1.00 67.53 11 ASP B C 1
ATOM 679 O O . ASP B 1 19 ? 1.045 58.962 57.803 1.00 68.61 11 ASP B O 1
ATOM 684 N N . PHE B 1 20 ? 2.545 58.032 59.193 1.00 64.50 12 PHE B N 1
ATOM 685 C CA . PHE B 1 20 ? 2.317 58.956 60.290 1.00 61.33 12 PHE B CA 1
ATOM 686 C C . PHE B 1 20 ? 3.060 60.264 60.091 1.00 61.27 12 PHE B C 1
ATOM 687 O O . PHE B 1 20 ? 2.598 61.309 60.530 1.00 61.83 12 PHE B O 1
ATOM 695 N N . THR B 1 21 ? 4.203 60.211 59.417 1.00 61.25 13 THR B N 1
ATOM 696 C CA . THR B 1 21 ? 5.023 61.399 59.199 1.00 61.21 13 THR B CA 1
ATOM 697 C C . THR B 1 21 ? 4.577 62.367 58.088 1.00 61.18 13 THR B C 1
ATOM 698 O O . THR B 1 21 ? 4.691 63.589 58.247 1.00 59.93 13 THR B O 1
ATOM 700 N N . ILE B 1 22 ? 4.074 61.829 56.976 1.00 61.96 14 ILE B N 1
ATOM 701 C CA . ILE B 1 22 ? 3.649 62.647 55.826 1.00 61.52 14 ILE B CA 1
ATOM 702 C C . ILE B 1 22 ? 2.786 63.835 56.143 1.00 59.83 14 ILE B C 1
ATOM 703 O O . ILE B 1 22 ? 3.036 64.922 55.640 1.00 59.36 14 ILE B O 1
ATOM 708 N N . GLY B 1 23 ? 1.757 63.628 56.954 1.00 58.69 15 GLY B N 1
ATOM 709 C CA . GLY B 1 23 ? 0.895 64.740 57.297 1.00 57.55 15 GLY B CA 1
ATOM 710 C C . GLY B 1 23 ? 1.660 65.941 57.844 1.00 56.01 15 GLY B C 1
ATOM 711 O O . GLY B 1 23 ? 1.306 67.091 57.566 1.00 53.62 15 GLY B 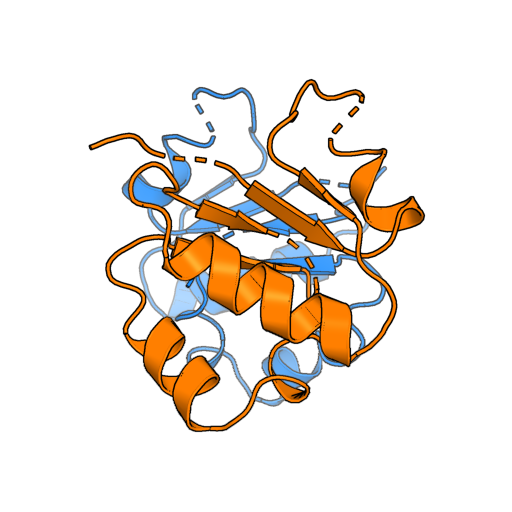O 1
ATOM 712 N N . PHE B 1 24 ? 2.712 65.666 58.612 1.00 55.74 16 PHE B N 1
ATOM 713 C CA . PHE B 1 24 ? 3.512 66.710 59.232 1.00 57.51 16 PHE B CA 1
ATOM 714 C C . PHE B 1 24 ? 4.497 67.362 58.272 1.00 60.02 16 PHE B C 1
ATOM 715 O O . PHE B 1 24 ? 4.765 68.568 58.359 1.00 57.65 16 PHE B O 1
ATOM 731 N N . LEU B 1 26 ? 4.087 67.589 54.946 1.00 62.67 18 LEU B N 1
ATOM 732 C CA . LEU B 1 26 ? 3.345 68.404 54.004 1.00 60.77 18 LEU B CA 1
ATOM 733 C C . LEU B 1 26 ? 3.029 69.719 54.683 1.00 59.66 18 LEU B C 1
ATOM 734 O O . LEU B 1 26 ? 2.940 70.769 54.033 1.00 57.88 18 LEU B O 1
ATOM 739 N N . ALA B 1 27 ? 2.890 69.644 56.005 1.00 58.78 19 ALA B N 1
ATOM 740 C CA . ALA B 1 27 ? 2.580 70.809 56.829 1.00 59.43 19 ALA B CA 1
ATOM 741 C C . ALA B 1 27 ? 3.822 71.613 57.161 1.00 59.09 19 ALA B C 1
ATOM 742 O O . ALA B 1 27 ? 3.775 72.518 57.987 1.00 58.19 19 ALA B O 1
ATOM 744 N N . GLY B 1 28 ? 4.936 71.262 56.530 1.00 58.73 20 GLY B N 1
ATOM 745 C CA . GLY B 1 28 ? 6.168 71.991 56.746 1.00 58.59 20 GLY B CA 1
ATOM 746 C C . GLY B 1 28 ? 7.008 71.619 57.947 1.00 59.22 20 GLY B C 1
ATOM 747 O O . GLY B 1 28 ? 7.880 72.387 58.329 1.00 59.60 20 GLY B O 1
ATOM 748 N N . ILE B 1 29 ? 6.765 70.456 58.542 1.00 61.12 21 ILE B N 1
ATOM 749 C CA . ILE B 1 29 ? 7.537 70.014 59.710 1.00 63.21 21 ILE B CA 1
ATOM 750 C C . ILE B 1 29 ? 8.679 69.095 59.258 1.00 64.00 21 ILE B C 1
ATOM 751 O O . ILE B 1 29 ? 8.496 67.883 59.121 1.00 65.74 21 ILE B O 1
ATOM 756 N N . SER B 1 30 ? 9.859 69.676 59.047 1.00 63.11 22 SER B N 1
ATOM 757 C CA . SER B 1 30 ? 11.015 68.930 58.548 1.00 62.71 22 SER B CA 1
ATOM 758 C C . SER B 1 30 ? 11.907 68.259 59.564 1.00 61.96 22 SER B C 1
ATOM 759 O O . SER B 1 30 ? 12.923 67.674 59.199 1.00 60.91 22 SER B O 1
ATOM 762 N N . ASP B 1 31 ? 11.537 68.336 60.833 1.00 63.21 23 ASP B N 1
ATOM 763 C CA . ASP B 1 31 ? 12.348 67.728 61.880 1.00 63.50 23 ASP B CA 1
ATOM 764 C C . ASP B 1 31 ? 11.769 66.367 62.250 1.00 62.39 23 ASP B C 1
ATOM 765 O O . ASP B 1 31 ? 11.539 66.066 63.422 1.00 63.14 23 ASP B O 1
ATOM 770 N N . ILE B 1 32 ? 11.550 65.538 61.238 1.00 61.30 24 ILE B N 1
ATOM 771 C CA . ILE B 1 32 ? 10.956 64.227 61.454 1.00 61.66 24 ILE B CA 1
ATOM 772 C C . ILE B 1 32 ? 11.912 63.027 61.406 1.00 61.98 24 ILE B C 1
ATOM 773 O O . ILE B 1 32 ? 12.895 63.030 60.660 1.00 61.76 24 ILE B O 1
ATOM 778 N N . TYR B 1 33 ? 11.610 62.018 62.227 1.00 61.17 25 TYR B N 1
ATOM 779 C CA . TYR B 1 33 ? 12.386 60.780 62.304 1.00 62.07 25 TYR B CA 1
ATOM 780 C C . TYR B 1 33 ? 11.541 59.617 61.767 1.00 64.49 25 TYR B C 1
ATOM 781 O O . TYR B 1 33 ? 10.617 59.181 62.449 1.00 64.63 25 TYR B O 1
ATOM 790 N N . GLU B 1 34 ? 11.847 59.111 60.570 1.00 67.90 26 GLU B N 1
ATOM 791 C CA . GLU B 1 34 ? 11.100 57.978 59.992 1.00 71.38 26 GLU B CA 1
ATOM 792 C C . GLU B 1 34 ? 11.432 56.726 60.791 1.00 71.39 26 GLU B C 1
ATOM 793 O O . GLU B 1 34 ? 12.601 56.414 61.006 1.00 71.19 26 GLU B O 1
ATOM 799 N N . VAL B 1 35 ? 10.408 55.996 61.212 1.00 71.54 27 VAL B N 1
ATOM 800 C CA . VAL B 1 35 ? 10.643 54.819 62.027 1.00 72.60 27 VAL B CA 1
ATOM 801 C C . VAL B 1 35 ? 9.691 53.645 61.814 1.00 74.29 27 VAL B C 1
ATOM 802 O O . VAL B 1 35 ? 8.510 53.816 61.544 1.00 74.29 27 VAL B O 1
ATOM 806 N N . THR B 1 36 ? 10.230 52.444 61.965 1.00 77.10 28 THR B N 1
ATOM 807 C CA . THR B 1 36 ? 9.467 51.221 61.800 1.00 79.25 28 THR B CA 1
ATOM 808 C C . THR B 1 36 ? 9.968 50.163 62.785 1.00 81.36 28 THR B C 1
ATOM 809 O O . THR B 1 36 ? 9.266 49.767 63.724 1.00 81.81 28 THR B O 1
ATOM 813 N N . SER B 1 37 ? 11.196 49.716 62.569 1.00 82.63 29 SER B N 1
ATOM 814 C CA . SER B 1 37 ? 11.799 48.705 63.419 1.00 84.74 29 SER B CA 1
ATOM 815 C C . SER B 1 37 ? 11.812 49.137 64.869 1.00 85.23 29 SER B C 1
ATOM 816 O O . SER B 1 37 ? 12.164 50.273 65.173 1.00 85.91 29 SER B O 1
ATOM 819 N N . ASP B 1 38 ? 11.428 48.226 65.758 1.00 85.50 30 ASP B N 1
ATOM 820 C CA . ASP B 1 38 ? 11.412 48.497 67.191 1.00 85.50 30 ASP B CA 1
ATOM 821 C C . ASP B 1 38 ? 12.713 49.141 67.638 1.00 85.60 30 ASP B C 1
ATOM 822 O O . ASP B 1 38 ? 12.718 50.035 68.483 1.00 85.15 30 ASP B O 1
ATOM 827 N N . GLU B 1 39 ? 13.816 48.664 67.067 1.00 86.85 31 GLU B N 1
ATOM 828 C CA . GLU B 1 39 ? 15.149 49.165 67.388 1.00 87.02 31 GLU B CA 1
ATOM 829 C C . GLU B 1 39 ? 15.314 50.595 66.897 1.00 84.56 31 GLU B C 1
ATOM 830 O O . GLU B 1 39 ? 16.001 51.401 67.531 1.00 84.05 31 GLU B O 1
ATOM 836 N N . GLU B 1 40 ? 14.670 50.897 65.770 1.00 82.01 32 GLU B N 1
ATOM 837 C CA . GLU B 1 40 ? 14.727 52.227 65.171 1.00 79.84 32 GLU B CA 1
ATOM 838 C C . GLU B 1 40 ? 13.939 53.238 65.992 1.00 77.93 32 GLU B C 1
ATOM 839 O O . GLU B 1 40 ? 14.287 54.417 66.032 1.00 77.98 32 GLU B O 1
ATOM 845 N N . ILE B 1 41 ? 12.875 52.770 66.636 1.00 74.40 33 ILE B N 1
ATOM 846 C CA . ILE B 1 41 ? 12.048 53.628 67.466 1.00 71.22 33 ILE B CA 1
ATOM 847 C C . ILE B 1 41 ? 12.889 54.096 68.640 1.00 70.87 33 ILE B C 1
ATOM 848 O O . ILE B 1 41 ? 12.995 55.293 68.921 1.00 71.50 33 ILE B O 1
ATOM 853 N N . VAL B 1 42 ? 13.494 53.128 69.318 1.00 69.54 34 VAL B N 1
ATOM 854 C CA . VAL B 1 42 ? 14.313 53.385 70.491 1.00 66.90 34 VAL B CA 1
ATOM 855 C C . VAL B 1 42 ? 15.539 54.254 70.227 1.00 65.69 34 VAL B C 1
ATOM 856 O O . VAL B 1 42 ? 15.889 55.096 71.052 1.00 64.88 34 VAL B O 1
ATOM 860 N N . LYS B 1 43 ? 16.198 54.057 69.091 1.00 64.25 35 LYS B N 1
ATOM 861 C CA . LYS B 1 43 ? 17.374 54.860 68.797 1.00 63.62 35 LYS B CA 1
ATOM 862 C C . LYS B 1 43 ? 16.937 56.288 68.546 1.00 62.63 35 LYS B C 1
ATOM 863 O O . LYS B 1 43 ? 17.528 57.218 69.075 1.00 62.51 35 LYS B O 1
ATOM 869 N N . ALA B 1 44 ? 15.891 56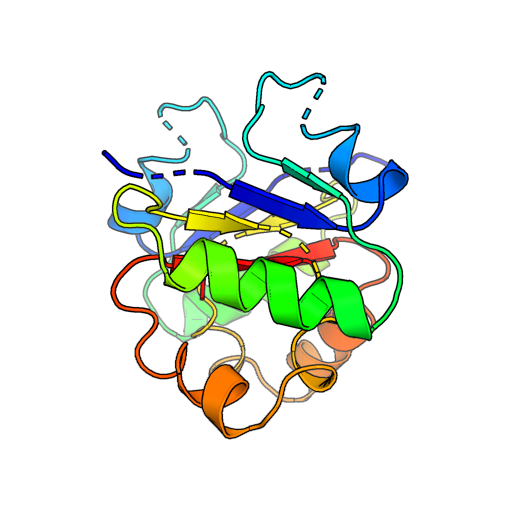.452 67.739 1.00 62.47 36 ALA B N 1
ATOM 870 C CA . ALA B 1 44 ? 15.355 57.771 67.410 1.00 61.50 36 ALA B CA 1
ATOM 871 C C . ALA B 1 44 ? 15.075 58.549 68.675 1.00 61.01 36 ALA B C 1
ATOM 872 O O . ALA B 1 44 ? 15.413 59.729 68.781 1.00 63.37 36 ALA B O 1
ATOM 874 N N . VAL B 1 45 ? 14.453 57.889 69.639 1.00 59.66 37 VAL B N 1
ATOM 875 C CA . VAL B 1 45 ? 14.155 58.551 70.889 1.00 60.33 37 VAL B CA 1
ATOM 876 C C . VAL B 1 45 ? 15.442 58.855 71.647 1.00 62.30 37 VAL B C 1
ATOM 877 O O . VAL B 1 45 ? 15.547 59.866 72.331 1.00 61.83 37 VAL B O 1
ATOM 881 N N . GLU B 1 46 ? 16.426 57.976 71.530 1.00 65.57 38 GLU B N 1
ATOM 882 C CA . GLU B 1 46 ? 17.689 58.213 72.206 1.00 69.47 38 GLU B CA 1
ATOM 883 C C . GLU B 1 46 ? 18.308 59.421 71.534 1.00 70.68 38 GLU B C 1
ATOM 884 O O . GLU B 1 46 ? 18.794 60.340 72.199 1.00 72.37 38 GLU B O 1
ATOM 890 N N . ASP B 1 47 ? 18.266 59.414 70.205 1.00 70.26 39 ASP B N 1
ATOM 891 C CA . ASP B 1 47 ? 18.835 60.487 69.413 1.00 70.78 39 ASP B CA 1
ATOM 892 C C . ASP B 1 47 ? 18.177 61.821 69.683 1.00 70.15 39 ASP B C 1
ATOM 893 O O . ASP B 1 47 ? 18.858 62.834 69.836 1.00 70.70 39 ASP B O 1
ATOM 898 N N . VAL B 1 48 ? 16.854 61.834 69.757 1.00 68.79 40 VAL B N 1
ATOM 899 C CA . VAL B 1 48 ? 16.169 63.089 69.999 1.00 68.47 40 VAL B CA 1
ATOM 900 C C . VAL B 1 48 ? 16.504 63.627 71.390 1.00 67.99 40 VAL B C 1
ATOM 901 O O . VAL B 1 48 ? 16.480 64.832 71.629 1.00 68.46 40 VAL B O 1
ATOM 905 N N . LEU B 1 49 ? 16.847 62.729 72.305 1.00 68.89 41 LEU B N 1
ATOM 906 C CA . LEU B 1 49 ? 17.193 63.133 73.666 1.00 68.34 41 LEU B CA 1
ATOM 907 C C . LEU B 1 49 ? 18.612 63.667 73.738 1.00 68.80 41 LEU B C 1
ATOM 908 O O . LEU B 1 49 ? 18.929 64.463 74.616 1.00 70.29 41 LEU B O 1
ATOM 913 N N . LYS B 1 50 ? 19.467 63.235 72.817 1.00 69.51 42 LYS B N 1
ATOM 914 C CA . LYS B 1 50 ? 20.846 63.709 72.809 1.00 69.55 42 LYS B CA 1
ATOM 915 C C . LYS B 1 50 ? 20.899 65.133 72.274 1.00 68.15 42 LYS B C 1
A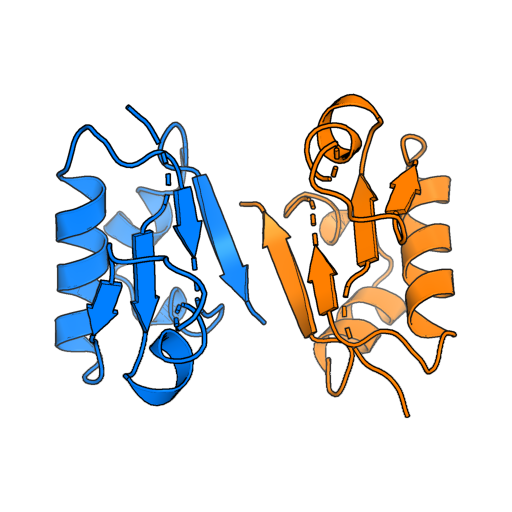TOM 916 O O . LYS B 1 50 ? 21.850 65.866 72.538 1.00 68.33 42 LYS B O 1
ATOM 922 N N . ARG B 1 51 ? 19.869 65.521 71.529 1.00 66.80 43 ARG B N 1
ATOM 923 C CA . ARG B 1 51 ? 19.800 66.857 70.944 1.00 66.53 43 ARG B CA 1
ATOM 924 C C . ARG B 1 51 ? 19.566 67.952 71.974 1.00 66.35 43 ARG B C 1
ATOM 925 O O . ARG B 1 51 ? 19.037 67.700 73.059 1.00 67.47 43 ARG B O 1
ATOM 933 N N . ASP B 1 52 ? 19.953 69.170 71.619 1.00 66.01 44 ASP B N 1
ATOM 934 C CA . ASP B 1 52 ? 19.823 70.318 72.514 1.00 67.60 44 ASP B CA 1
ATOM 935 C C . ASP B 1 52 ? 18.873 71.372 71.946 1.00 66.27 44 ASP B C 1
ATOM 936 O O . ASP B 1 52 ? 18.583 72.380 72.602 1.00 66.25 44 ASP B O 1
ATOM 941 N N . ASP B 1 53 ? 18.407 71.134 70.723 1.00 64.45 45 ASP B N 1
ATOM 942 C CA . ASP B 1 53 ? 17.526 72.059 70.017 1.00 62.31 45 ASP B CA 1
ATOM 943 C C . ASP B 1 53 ? 16.082 71.599 69.895 1.00 60.36 45 ASP B C 1
ATOM 944 O O . ASP B 1 53 ? 15.296 72.237 69.194 1.00 59.37 45 ASP B O 1
ATOM 949 N N . VAL B 1 54 ? 15.730 70.495 70.546 1.00 57.78 46 VAL B N 1
ATOM 950 C CA . VAL B 1 54 ? 14.372 69.999 70.459 1.00 55.91 46 VAL B CA 1
ATOM 951 C C . VAL B 1 54 ? 13.573 70.466 71.648 1.00 56.16 46 VAL B C 1
ATOM 952 O O . VAL B 1 54 ? 14.039 70.376 72.779 1.00 58.60 46 VAL B O 1
ATOM 956 N N . GLY B 1 55 ? 12.365 70.963 71.390 1.00 55.19 47 GLY B N 1
ATOM 957 C CA . GLY B 1 55 ? 11.515 71.444 72.459 1.00 52.37 47 GLY B CA 1
ATOM 958 C C . GLY B 1 55 ? 10.308 70.551 72.650 1.00 51.87 47 GLY B C 1
ATOM 959 O O . GLY B 1 55 ? 9.797 70.422 73.756 1.00 51.84 47 GLY B O 1
ATOM 960 N N . VAL B 1 56 ? 9.854 69.926 71.573 1.00 50.24 48 VAL B N 1
ATOM 961 C CA . VAL B 1 56 ? 8.693 69.054 71.636 1.00 50.19 48 VAL B CA 1
ATOM 962 C C . VAL B 1 56 ? 8.870 67.923 70.628 1.00 52.08 48 VAL B C 1
ATOM 963 O O . VAL B 1 56 ? 9.498 68.106 69.582 1.00 53.35 48 VAL B O 1
ATOM 967 N N . VAL B 1 57 ? 8.327 66.750 70.944 1.00 51.88 49 VAL B N 1
ATOM 968 C CA . VAL B 1 57 ? 8.395 65.623 70.027 1.00 51.28 49 VAL B CA 1
ATOM 969 C C . VAL B 1 57 ? 7.082 64.858 70.051 1.00 50.95 49 VAL B C 1
ATOM 970 O O . VAL B 1 57 ? 6.632 64.411 71.099 1.00 48.43 49 VAL B O 1
ATOM 974 N N . ILE B 1 58 ? 6.464 64.750 68.879 1.00 53.85 50 ILE B N 1
ATOM 975 C CA . ILE B 1 58 ? 5.197 64.037 68.702 1.00 58.41 50 ILE B CA 1
ATOM 976 C C . ILE B 1 58 ? 5.479 62.549 68.517 1.00 62.01 50 ILE B C 1
ATOM 977 O O . ILE B 1 58 ? 6.415 62.176 67.810 1.00 63.86 50 ILE B O 1
ATOM 990 N N . LYS B 1 60 ? 3.618 58.221 68.718 1.00 73.87 52 LYS B N 1
ATOM 991 C CA . LYS B 1 60 ? 2.501 57.321 68.906 1.00 75.72 52 LYS B CA 1
ATOM 992 C C . LYS B 1 60 ? 2.543 56.929 70.377 1.00 77.66 52 LYS B C 1
ATOM 993 O O . LYS B 1 60 ? 3.610 56.677 70.933 1.00 75.97 52 LYS B O 1
ATOM 999 N N . GLN B 1 61 ? 1.380 56.887 71.010 1.00 81.75 53 GLN B N 1
ATOM 1000 C CA . GLN B 1 61 ? 1.303 56.546 72.421 1.00 86.27 53 GLN B CA 1
ATOM 1001 C C . GLN B 1 61 ? 1.784 55.121 72.619 1.00 87.42 53 GLN B C 1
ATOM 1002 O O . GLN B 1 61 ? 2.126 54.708 73.725 1.00 88.84 53 GLN B O 1
ATOM 1008 N N . GLU B 1 62 ? 1.822 54.380 71.522 1.00 88.53 54 GLU B N 1
ATOM 1009 C CA . GLU B 1 62 ? 2.234 52.985 71.533 1.00 89.12 54 GLU B CA 1
ATOM 1010 C C . GLU B 1 62 ? 3.723 52.811 71.317 1.00 87.66 54 GLU B C 1
ATOM 1011 O O . GLU B 1 62 ? 4.150 51.789 70.791 1.00 88.18 54 GLU B O 1
ATOM 1017 N N . TYR B 1 63 ? 4.519 53.797 71.702 1.00 85.89 55 TYR B N 1
ATOM 1018 C CA . TYR B 1 63 ? 5.954 53.668 71.507 1.00 85.16 55 TYR B CA 1
ATOM 1019 C C . TYR B 1 63 ? 6.740 53.584 72.809 1.00 84.99 55 TYR B C 1
ATOM 1020 O O . TYR B 1 63 ? 7.818 52.986 72.846 1.00 82.67 55 TYR B O 1
ATOM 1029 N N . LEU B 1 64 ? 6.201 54.166 73.879 1.00 86.06 56 LEU B N 1
ATOM 1030 C CA . LEU B 1 64 ? 6.877 54.125 75.175 1.00 87.52 56 LEU B CA 1
ATOM 1031 C C . LEU B 1 64 ? 7.115 52.689 75.636 1.00 87.99 56 LEU B C 1
ATOM 1032 O O . LEU B 1 64 ? 8.201 52.354 76.108 1.00 88.87 56 LEU B O 1
ATOM 1037 N N . LYS B 1 65 ? 6.091 51.848 75.506 1.00 87.85 57 LYS B N 1
ATOM 1038 C CA . LYS B 1 65 ? 6.180 50.452 75.910 1.00 86.77 57 LYS B CA 1
ATOM 1039 C C . LYS B 1 65 ? 7.420 49.802 75.324 1.00 86.73 57 LYS B C 1
ATOM 1040 O O . LYS B 1 65 ? 8.027 48.939 75.943 1.00 87.88 57 LYS B O 1
ATOM 1042 N N . LYS B 1 66 ? 7.803 50.238 74.133 1.00 86.69 58 LYS B N 1
ATOM 1043 C CA . LYS B 1 66 ? 8.963 49.683 73.446 1.00 86.11 58 LYS B CA 1
ATOM 1044 C C . LYS B 1 66 ? 10.305 50.222 73.941 1.00 85.73 58 LYS B C 1
ATOM 1045 O O . LYS B 1 66 ? 11.365 49.710 73.581 1.00 84.04 58 LYS B O 1
ATOM 1051 N N . LEU B 1 67 ? 10.251 51.249 74.777 1.00 87.10 59 LEU B N 1
ATOM 1052 C CA . LEU B 1 67 ? 11.456 51.874 75.308 1.00 88.57 59 LEU B CA 1
ATOM 1053 C C . LEU B 1 67 ? 11.896 51.294 76.653 1.00 89.55 59 LEU B C 1
ATOM 1054 O O . LEU B 1 67 ? 11.100 51.212 77.594 1.00 90.06 59 LEU B O 1
ATOM 1059 N N . PRO B 1 68 ? 13.177 50.891 76.764 1.00 91.62 60 PRO B N 1
ATOM 1060 C CA . PRO B 1 68 ? 13.686 50.326 78.018 1.00 90.46 60 PRO B CA 1
ATOM 1061 C C . PRO B 1 68 ? 13.433 51.232 79.228 1.00 90.52 60 PRO B C 1
ATOM 1062 O O . PRO B 1 68 ? 13.332 52.454 79.103 1.00 91.55 60 PRO B O 1
ATOM 1066 N N . PRO B 1 69 ? 13.334 50.632 80.422 1.00 91.46 61 PRO B N 1
ATOM 1067 C CA . PRO B 1 69 ? 13.085 51.362 81.665 1.00 89.99 61 PRO B CA 1
ATOM 1068 C C . PRO B 1 69 ? 13.896 52.636 81.811 1.00 88.55 61 PRO B C 1
ATOM 1069 O O . PRO B 1 69 ? 13.375 53.658 82.246 1.00 88.86 61 PRO B O 1
ATOM 1073 N N . VAL B 1 70 ? 15.172 52.577 81.452 1.00 88.23 62 VAL B N 1
ATOM 1074 C CA . VAL B 1 70 ? 16.029 53.751 81.574 1.00 89.30 62 VAL B CA 1
ATOM 1075 C C . VAL B 1 70 ? 15.444 54.934 80.803 1.00 88.07 62 VAL B C 1
ATOM 1076 O O . VAL B 1 70 ? 15.250 56.021 81.360 1.00 87.15 62 VAL B O 1
ATOM 1080 N N . LEU B 1 71 ? 15.161 54.699 79.521 1.00 87.50 63 LEU B N 1
ATOM 1081 C CA . LEU B 1 71 ? 14.610 55.718 78.633 1.00 85.89 63 LEU B CA 1
ATOM 1082 C C . LEU B 1 71 ? 13.267 56.234 79.089 1.00 84.32 63 LEU B C 1
ATOM 1083 O O . LEU B 1 71 ? 13.034 57.441 79.092 1.00 84.23 63 LEU B O 1
ATOM 1088 N N . ARG B 1 72 ? 12.381 55.323 79.468 1.00 83.85 64 ARG B N 1
ATOM 1089 C CA . ARG B 1 72 ? 11.057 55.734 79.901 1.00 85.01 64 ARG B CA 1
ATOM 1090 C C . ARG B 1 72 ? 11.158 56.700 81.074 1.00 85.91 64 ARG B C 1
ATOM 1091 O O . ARG B 1 72 ? 10.503 57.740 81.079 1.00 85.88 64 ARG B O 1
ATOM 1093 N N . ARG B 1 73 ? 11.986 56.385 82.061 1.00 87.69 65 ARG B N 1
ATOM 1094 C CA . ARG B 1 73 ? 12.105 57.292 83.187 1.00 89.78 65 ARG B CA 1
ATOM 1095 C C . ARG B 1 73 ? 12.878 58.533 82.749 1.00 91.12 65 ARG B C 1
ATOM 1096 O O . ARG B 1 73 ? 12.583 59.651 83.189 1.00 90.32 65 ARG B O 1
ATOM 1104 N N . GLU B 1 74 ? 13.850 58.328 81.861 1.00 92.53 66 GLU B N 1
ATOM 1105 C CA . GLU B 1 74 ? 14.674 59.419 81.344 1.00 93.35 66 GLU B CA 1
ATOM 1106 C C . GLU B 1 74 ? 13.795 60.489 80.725 1.00 94.22 66 GLU B C 1
ATOM 1107 O O . GLU B 1 74 ? 14.029 61.684 80.917 1.00 94.95 66 GLU B O 1
ATOM 1109 N N . ILE B 1 75 ? 12.781 60.054 79.981 1.00 95.19 67 ILE B N 1
ATOM 1110 C CA . ILE B 1 75 ? 11.868 60.984 79.327 1.00 95.88 67 ILE B CA 1
ATOM 1111 C C . ILE B 1 75 ? 10.718 61.316 80.257 1.00 96.72 67 ILE B C 1
ATOM 1112 O O . ILE B 1 75 ? 9.942 62.234 79.997 1.00 96.35 67 ILE B O 1
ATOM 1117 N N . ASP B 1 76 ? 10.615 60.550 81.341 1.00 98.50 68 ASP B N 1
ATOM 1118 C CA . ASP B 1 76 ? 9.580 60.760 82.347 1.00 98.96 68 ASP B CA 1
ATOM 1119 C C . ASP B 1 76 ? 9.804 62.156 82.912 1.00 99.00 68 ASP B C 1
ATOM 1120 O O . ASP B 1 76 ? 8.871 62.968 82.991 1.00 98.96 68 ASP B O 1
ATOM 1125 N N . GLU B 1 77 ? 11.052 62.424 83.303 1.00 98.99 69 GLU B N 1
ATOM 1126 C CA . GLU B 1 77 ? 11.426 63.728 83.833 1.00 98.98 69 GLU B CA 1
ATOM 1127 C C . GLU B 1 77 ? 10.824 64.763 82.881 1.00 99.00 69 GLU B C 1
ATOM 1128 O O . GLU B 1 77 ? 10.044 65.629 83.291 1.00 99.00 69 GLU B O 1
ATOM 1130 N N . LYS B 1 78 ? 11.184 64.638 81.604 1.00 99.00 70 LYS B N 1
ATOM 1131 C CA . LYS B 1 78 ? 10.696 65.511 80.542 1.00 98.61 70 LYS B CA 1
ATOM 1132 C C . LYS B 1 78 ? 10.840 67.003 80.842 1.00 97.85 70 LYS B C 1
ATOM 1133 O O . LYS B 1 78 ? 9.869 67.760 80.738 1.00 97.10 70 LYS B O 1
ATOM 1139 N N . VAL B 1 79 ? 12.041 67.426 81.229 1.00 96.40 71 VAL B N 1
ATOM 1140 C CA . VAL B 1 79 ? 12.271 68.844 81.492 1.00 94.74 71 VAL B CA 1
ATOM 1141 C C . VAL B 1 79 ? 12.075 69.486 80.122 1.00 93.34 71 VAL B C 1
ATOM 1142 O O . VAL B 1 79 ? 11.284 70.418 79.949 1.00 94.78 71 VAL B O 1
ATOM 1144 N N . GLU B 1 80 ? 12.794 68.938 79.149 1.00 89.84 72 GLU B N 1
ATOM 1145 C CA . GLU B 1 80 ? 12.752 69.371 77.763 1.00 86.37 72 GLU B CA 1
ATOM 1146 C C . GLU B 1 80 ? 13.470 68.253 77.015 1.00 83.89 72 GLU B C 1
ATOM 1147 O O . GLU B 1 80 ? 14.499 67.761 77.472 1.00 84.75 72 GLU B O 1
ATOM 1149 N N . PRO B 1 81 ? 12.929 67.814 75.872 1.00 80.96 73 PRO B N 1
ATOM 1150 C CA . PRO B 1 81 ? 11.701 68.282 75.227 1.00 77.75 73 PRO B CA 1
ATOM 1151 C C . PRO B 1 81 ? 10.438 67.725 75.874 1.00 74.67 73 PRO B C 1
ATOM 1152 O O . PRO B 1 81 ? 10.463 66.700 76.545 1.00 74.62 73 PRO B O 1
ATOM 1156 N N . THR B 1 82 ? 9.330 68.415 75.659 1.00 71.44 74 THR B N 1
ATOM 1157 C CA . THR B 1 82 ? 8.050 67.980 76.175 1.00 68.16 74 THR B CA 1
ATOM 1158 C C . THR B 1 82 ? 7.532 66.949 75.186 1.00 66.72 74 THR B C 1
ATOM 1159 O O . THR B 1 82 ? 7.356 67.251 74.006 1.00 66.81 74 THR B O 1
ATOM 1163 N N . PHE B 1 83 ? 7.311 65.725 75.650 1.00 65.19 75 PHE B N 1
ATOM 1164 C CA . PHE B 1 83 ? 6.791 64.697 74.767 1.00 65.03 75 PHE B CA 1
ATOM 1165 C C . PHE B 1 83 ? 5.286 64.828 74.625 1.00 65.24 75 PHE B C 1
ATOM 1166 O O . PHE B 1 83 ? 4.586 65.138 75.588 1.00 65.81 75 PHE B O 1
ATOM 1174 N N . VAL B 1 84 ? 4.805 64.618 73.405 1.00 64.36 76 VAL B N 1
ATOM 1175 C CA . VAL B 1 84 ? 3.383 64.694 73.090 1.00 63.60 76 VAL B CA 1
ATOM 1176 C C . VAL B 1 84 ? 3.049 63.331 72.481 1.00 62.86 76 VAL B C 1
ATOM 1177 O O . VAL B 1 84 ? 3.620 62.948 71.460 1.00 62.33 76 VAL B O 1
ATOM 1181 N N . SER B 1 85 ? 2.142 62.585 73.104 1.00 62.91 77 SER B N 1
ATOM 1182 C CA . SER B 1 85 ? 1.823 61.256 72.588 1.00 63.52 77 SER B CA 1
ATOM 1183 C C . SER B 1 85 ? 0.443 61.102 71.982 1.00 63.11 77 SER B C 1
ATOM 1184 O O . SER B 1 85 ? -0.576 61.255 72.656 1.00 62.63 77 SER B O 1
ATOM 1187 N N . VAL B 1 86 ? 0.437 60.771 70.698 1.00 63.87 78 VAL B N 1
ATOM 1188 C CA . VAL B 1 86 ? -0.784 60.581 69.942 1.00 66.29 78 VAL B CA 1
ATOM 1189 C C . VAL B 1 86 ? -1.482 59.307 70.401 1.00 68.12 78 VAL B C 1
ATOM 1190 O O . VAL B 1 86 ? -1.090 58.201 70.029 1.00 68.09 78 VAL B O 1
ATOM 1194 N N . GLY B 1 87 ? -2.518 59.494 71.214 1.00 70.92 79 GLY B N 1
ATOM 1195 C CA . GLY B 1 87 ? -3.303 58.396 71.754 1.00 73.39 79 GLY B CA 1
ATOM 1196 C C . GLY B 1 87 ? -3.548 57.218 70.830 1.00 76.15 79 GLY B C 1
ATOM 1197 O O . GLY B 1 87 ? -3.563 56.073 71.342 1.00 77.18 79 GLY B O 1
#

Radius of gyration: 15.98 Å; Cα contacts (8 Å, |Δi|>4): 234; chains: 2; bounding box: 41×34×34 Å

CATH classification: 3.40.50.10580

Organism: Archaeoglobus fulgidus (strain ATCC 49558 / DSM 4304 / JCM 9628 / NBRC 100126 / VC-16) (NCBI:txid224325)

Solvent-accessible surface area: 8896 Å² total

Sequence (153 aa):
SHLAVVGDPDFTIGFLAGISDIYEVTSDEEIVKAVEDVLKRDDVGVVIKQEYLKKLPPVLRREIDEKVEPTFVSVGHSHLAVVGDPDFTIGFLAGISDIYEVTSDEEIVKAVEDVLKRDDVGVVIKQEYLKKLPPVLRREIDEKVEPTFVSVG

Secondary structure (DSSP, 8-state):
---BEEE-HHHHH----S---EEE--SHHHHHHHHHHHHH-SS-SEE--GGGSTTS-HHHHTTTTT--SSEEEEE-/----BEEE-HHHHTT---S---EEE--SHHHHHHHHHHHHH-SS--EE--TTSGGGS-HHHHHHHHH-SSSEEEEE-